Protein AF-A0A3M1JU32-F1 (afdb_monomer_lite)

Foldseek 3Di:
DDDDDPDDDPPPPPPCPDPPPDDLDQDDQDDADALLDDDPVSLVVLVVSLVVNVVSLVVSLVVLVVVQVPQPPVRPDPVVVVVSVVVNVVSVVSNVVSVVSSVNSVVNNVVCVVVPPDD

Secondary structure (DSSP, 8-state):
---------------------S--PPPPPPP---TTT--HHHHHHHHHHHHHHHHHHHHHHHHHHHHHHHS-TTT--HHHHHHHHHHHHHHHHHHHHHHHHHHHHHHHHHHHHHTT---

Structure (mmCIF, N/CA/C/O backbone):
data_AF-A0A3M1JU32-F1
#
_entry.id   AF-A0A3M1JU32-F1
#
loop_
_atom_site.group_PDB
_atom_site.id
_atom_site.type_symbol
_atom_site.label_atom_id
_atom_site.label_alt_id
_atom_site.label_comp_id
_atom_site.label_asym_id
_atom_site.label_entity_id
_atom_site.label_seq_id
_atom_site.pdbx_PDB_ins_code
_atom_site.Cartn_x
_atom_site.Cartn_y
_atom_site.Cartn_z
_atom_site.occupancy
_atom_site.B_iso_or_equiv
_atom_site.auth_seq_id
_atom_site.auth_comp_id
_atom_site.auth_asym_id
_atom_site.auth_atom_id
_atom_site.pdbx_PDB_model_num
ATOM 1 N N . MET A 1 1 ? -65.002 23.909 -12.810 1.00 46.81 1 MET A N 1
ATOM 2 C CA . MET A 1 1 ? -64.609 22.493 -13.008 1.00 46.81 1 MET A CA 1
ATOM 3 C C . MET A 1 1 ? -63.509 22.545 -14.061 1.00 46.81 1 MET A C 1
ATOM 5 O O . MET A 1 1 ? -63.783 23.093 -15.109 1.00 46.81 1 MET A O 1
ATOM 9 N N . LEU A 1 2 ? -62.230 22.271 -13.820 1.00 37.22 2 LEU A N 1
ATOM 10 C CA . LEU A 1 2 ? -61.590 21.117 -13.193 1.00 37.22 2 LEU A CA 1
ATOM 11 C C . LEU A 1 2 ? -60.173 21.555 -12.758 1.00 37.22 2 LEU A C 1
ATOM 13 O O . LEU A 1 2 ? -59.475 22.223 -13.515 1.00 37.22 2 LEU A O 1
ATOM 17 N N . ARG A 1 3 ? -59.774 21.226 -11.525 1.00 44.88 3 ARG A N 1
ATOM 18 C CA . ARG A 1 3 ? -58.429 21.479 -10.987 1.00 44.88 3 ARG A CA 1
ATOM 19 C C . ARG A 1 3 ? -57.449 20.486 -11.617 1.00 44.88 3 ARG A C 1
ATOM 21 O O . ARG A 1 3 ? -57.624 19.290 -11.420 1.00 44.88 3 ARG A O 1
ATOM 28 N N . LEU A 1 4 ? -56.418 20.963 -12.311 1.00 46.59 4 LEU A N 1
ATOM 29 C CA . LEU A 1 4 ? -55.254 20.149 -12.669 1.00 46.59 4 LEU A CA 1
ATOM 30 C C . LEU A 1 4 ? -54.119 20.531 -11.721 1.00 46.59 4 LEU A C 1
ATOM 32 O O . LEU A 1 4 ? -53.444 21.542 -11.888 1.00 46.59 4 LEU A O 1
ATOM 36 N N . VAL A 1 5 ? -54.005 19.746 -10.654 1.00 52.06 5 VAL A N 1
ATOM 37 C CA . VAL A 1 5 ? -52.896 19.788 -9.703 1.00 52.06 5 VAL A CA 1
ATOM 38 C C . VAL A 1 5 ? -51.676 19.236 -10.436 1.00 52.06 5 VAL A C 1
ATOM 40 O O . VAL A 1 5 ? -51.660 18.065 -10.803 1.00 52.06 5 VAL A O 1
ATOM 43 N N . ALA A 1 6 ? -50.688 20.089 -10.702 1.00 55.28 6 ALA A N 1
ATOM 44 C CA . ALA A 1 6 ? -49.405 19.684 -11.259 1.00 55.28 6 ALA A CA 1
ATOM 45 C C . ALA A 1 6 ? -48.637 18.900 -10.186 1.00 55.28 6 ALA A C 1
ATOM 47 O O . ALA A 1 6 ? -48.074 19.475 -9.256 1.00 55.28 6 ALA A O 1
ATOM 48 N N . THR A 1 7 ? -48.694 17.575 -10.262 1.00 51.75 7 THR A N 1
ATOM 49 C CA . THR A 1 7 ? -48.011 16.673 -9.336 1.00 51.75 7 THR A CA 1
ATOM 50 C C . THR A 1 7 ? -46.506 16.734 -9.595 1.00 51.75 7 THR A C 1
ATOM 52 O O . THR A 1 7 ? -46.012 16.206 -10.590 1.00 51.75 7 THR A O 1
ATOM 55 N N . SER A 1 8 ? -45.777 17.407 -8.706 1.00 55.66 8 SER A N 1
ATOM 56 C CA . SER A 1 8 ? -44.315 17.435 -8.683 1.00 55.66 8 SER A CA 1
ATOM 57 C C . SER A 1 8 ? -43.751 16.022 -8.523 1.00 55.66 8 SER A C 1
ATOM 59 O O . SER A 1 8 ? -44.010 15.351 -7.524 1.00 55.66 8 SER A O 1
ATOM 61 N N . LEU A 1 9 ? -42.960 15.575 -9.498 1.00 55.47 9 LEU A N 1
ATOM 62 C CA . LEU A 1 9 ? -42.207 14.327 -9.423 1.00 55.47 9 LEU A CA 1
ATOM 63 C C . LEU A 1 9 ? -40.994 14.549 -8.503 1.00 55.47 9 LEU A C 1
ATOM 65 O O . LEU A 1 9 ? -39.982 15.115 -8.913 1.00 55.47 9 LEU A O 1
ATOM 69 N N . ILE A 1 10 ? -41.107 14.156 -7.234 1.00 64.94 10 ILE A N 1
ATOM 70 C CA . ILE A 1 10 ? -39.972 14.125 -6.304 1.00 64.94 10 ILE A CA 1
ATOM 71 C C . ILE A 1 10 ? -39.110 12.918 -6.683 1.00 64.94 10 ILE A C 1
ATOM 73 O O . ILE A 1 10 ? -39.475 11.772 -6.424 1.00 64.94 10 ILE A O 1
ATOM 77 N N . VAL A 1 11 ? -37.964 13.179 -7.310 1.00 65.44 11 VAL A N 1
ATOM 78 C CA . VAL A 1 11 ? -36.910 12.181 -7.508 1.00 65.44 11 VAL A CA 1
ATOM 79 C C . VAL A 1 11 ? -36.192 12.015 -6.173 1.00 65.44 11 VAL A C 1
ATOM 81 O O . VAL A 1 11 ? -35.328 12.811 -5.810 1.00 65.44 11 VAL A O 1
ATOM 84 N N . ILE A 1 12 ? -36.581 10.993 -5.413 1.00 62.75 12 ILE A N 1
ATOM 85 C CA . ILE A 1 12 ? -35.833 10.569 -4.232 1.00 62.75 12 ILE A CA 1
ATOM 86 C C . ILE A 1 12 ? -34.597 9.824 -4.743 1.00 62.75 12 ILE A C 1
ATOM 88 O O . ILE A 1 12 ? -34.661 8.651 -5.106 1.00 62.75 12 ILE A O 1
ATOM 92 N N . LEU A 1 13 ? -33.466 10.526 -4.797 1.00 60.59 13 LEU A N 1
ATOM 93 C CA . LEU A 1 13 ? -32.150 9.907 -4.903 1.00 60.59 13 LEU A CA 1
ATOM 94 C C . LEU A 1 13 ? -31.896 9.144 -3.598 1.00 60.59 13 LEU A C 1
ATOM 96 O O . LEU A 1 13 ? -31.438 9.715 -2.611 1.00 60.59 13 LEU A O 1
ATOM 100 N N . LEU A 1 14 ? -32.220 7.848 -3.585 1.00 54.94 14 LEU A N 1
ATOM 101 C CA . LEU A 1 14 ? -31.658 6.916 -2.613 1.00 54.94 14 LEU A CA 1
ATOM 102 C C . LEU A 1 14 ? -30.147 6.863 -2.865 1.00 54.94 14 LEU A C 1
ATOM 104 O O . LEU A 1 14 ? -29.664 6.107 -3.706 1.00 54.94 14 LEU A O 1
ATOM 108 N N . SER A 1 15 ? -29.386 7.681 -2.143 1.00 50.03 15 SER A N 1
ATOM 109 C CA . SER A 1 15 ? -27.962 7.442 -1.958 1.00 50.03 15 SER A CA 1
ATOM 110 C C . SER A 1 15 ? -27.823 6.146 -1.163 1.00 50.03 15 SER A C 1
ATOM 112 O O . SER A 1 15 ? -27.963 6.136 0.061 1.00 50.03 15 SER A O 1
ATOM 114 N N . ALA A 1 16 ? -27.594 5.041 -1.870 1.00 53.59 16 ALA A N 1
ATOM 115 C CA . ALA A 1 16 ? -27.167 3.786 -1.278 1.00 53.59 16 ALA A CA 1
ATOM 116 C C . ALA A 1 16 ? -25.766 3.982 -0.674 1.00 53.59 16 ALA A C 1
ATOM 118 O O . ALA A 1 16 ? -24.750 3.708 -1.307 1.00 53.59 16 ALA A O 1
ATOM 119 N N . GLY A 1 17 ? -25.709 4.485 0.558 1.00 47.75 17 GLY A N 1
ATOM 120 C CA . GLY A 1 17 ? -24.575 4.239 1.436 1.00 47.75 17 GLY A CA 1
ATOM 121 C C . GLY A 1 17 ? -24.645 2.771 1.829 1.00 47.75 17 GLY A C 1
ATOM 122 O O . GLY A 1 17 ? -25.396 2.411 2.731 1.00 47.75 17 GLY A O 1
ATOM 123 N N . ALA A 1 18 ? -23.968 1.915 1.066 1.00 49.94 18 ALA A N 1
ATOM 124 C CA . ALA A 1 18 ? -23.905 0.489 1.335 1.00 49.94 18 ALA A CA 1
ATOM 125 C C . ALA A 1 18 ? -23.458 0.252 2.784 1.00 49.94 18 ALA A C 1
ATOM 127 O O . ALA A 1 18 ? -22.474 0.830 3.244 1.00 49.94 18 ALA A O 1
ATOM 128 N N . ALA A 1 19 ? -24.194 -0.606 3.485 1.00 45.84 19 ALA A N 1
ATOM 129 C CA . ALA A 1 19 ? -23.800 -1.149 4.768 1.00 45.84 19 ALA A CA 1
ATOM 130 C C . ALA A 1 19 ? -22.403 -1.777 4.647 1.00 45.84 19 ALA A C 1
ATOM 132 O O . ALA A 1 19 ? -22.249 -2.836 4.042 1.00 45.84 19 ALA A O 1
ATOM 133 N N . LEU A 1 20 ? -21.382 -1.149 5.230 1.00 46.56 20 LEU A N 1
ATOM 134 C CA . LEU A 1 20 ? -20.094 -1.799 5.460 1.00 46.56 20 LEU A CA 1
ATOM 135 C C . LEU A 1 20 ? -20.160 -2.546 6.794 1.00 46.56 20 LEU A C 1
ATOM 137 O O . LEU A 1 20 ? -19.452 -2.235 7.741 1.00 46.56 20 LEU A O 1
ATOM 141 N N . ALA A 1 21 ? -21.034 -3.549 6.860 1.00 42.62 21 ALA A N 1
ATOM 142 C CA . ALA A 1 21 ? -20.875 -4.653 7.800 1.00 42.62 21 ALA A CA 1
ATOM 143 C C . ALA A 1 21 ? -19.937 -5.679 7.145 1.00 42.62 21 ALA A C 1
ATOM 145 O O . ALA A 1 21 ? -20.347 -6.758 6.728 1.00 42.62 21 ALA A O 1
ATOM 146 N N . GLY A 1 22 ? -18.684 -5.275 6.954 1.00 53.25 22 GLY A N 1
ATOM 147 C CA . GLY A 1 22 ? -17.607 -6.119 6.462 1.00 53.25 22 GLY A CA 1
ATOM 148 C C . GLY A 1 22 ? -16.364 -5.786 7.265 1.00 53.25 22 GLY A C 1
ATOM 149 O O . GLY A 1 22 ? -15.978 -4.624 7.328 1.00 53.25 22 GLY A O 1
ATOM 150 N N . ASN A 1 23 ? -15.776 -6.790 7.911 1.00 77.94 23 ASN A N 1
ATOM 151 C CA . ASN A 1 23 ? -14.539 -6.659 8.678 1.00 77.94 23 ASN A CA 1
ATOM 152 C C . ASN A 1 23 ? -13.504 -5.917 7.814 1.00 77.94 23 ASN A C 1
ATOM 154 O O . ASN A 1 23 ? -13.279 -6.320 6.666 1.00 77.94 23 ASN A O 1
ATOM 158 N N . CYS A 1 24 ? -12.910 -4.829 8.319 1.00 93.12 24 CYS A N 1
ATOM 159 C CA . CYS A 1 24 ? -12.000 -4.010 7.521 1.00 93.12 24 CYS A CA 1
ATOM 160 C C . CYS A 1 24 ? -10.868 -4.880 6.969 1.00 93.12 24 CYS A C 1
ATOM 162 O O . CYS A 1 24 ? -10.055 -5.418 7.724 1.00 93.12 24 CYS A O 1
ATOM 164 N N . THR A 1 25 ? -10.847 -5.043 5.645 1.00 94.50 25 THR A N 1
ATOM 165 C CA . THR A 1 25 ? -9.920 -5.938 4.950 1.00 94.50 25 THR A CA 1
ATOM 166 C C . THR A 1 25 ? -8.814 -5.114 4.322 1.00 94.50 25 THR A C 1
ATOM 168 O O . THR A 1 25 ? -9.071 -4.224 3.513 1.00 94.50 25 THR A O 1
ATOM 171 N N . ARG A 1 26 ? -7.579 -5.410 4.716 1.00 95.19 26 ARG A N 1
ATOM 172 C CA . ARG A 1 26 ? -6.392 -4.739 4.198 1.00 95.19 26 ARG A CA 1
ATOM 173 C C . ARG A 1 26 ? -6.116 -5.214 2.767 1.00 95.19 26 ARG A C 1
ATOM 175 O O . ARG A 1 26 ? -6.079 -6.430 2.559 1.00 95.19 26 ARG A O 1
ATOM 182 N N . PRO A 1 27 ? -5.929 -4.311 1.791 1.00 96.62 27 PRO A N 1
ATOM 183 C CA . PRO A 1 27 ? -5.631 -4.722 0.425 1.00 96.62 27 PRO A CA 1
ATOM 184 C C . PRO A 1 27 ? -4.230 -5.350 0.340 1.00 96.62 27 PRO A C 1
ATOM 186 O O . PRO A 1 27 ? -3.332 -4.962 1.093 1.00 96.62 27 PRO A O 1
ATOM 189 N N . PRO A 1 28 ? -4.011 -6.319 -0.562 1.00 96.62 28 PRO A N 1
ATOM 190 C CA . PRO A 1 28 ? -2.689 -6.883 -0.788 1.00 96.62 28 PRO A CA 1
ATOM 191 C C . PRO A 1 28 ? -1.794 -5.881 -1.527 1.00 96.62 28 PRO A C 1
ATOM 193 O O . PRO A 1 28 ? -2.233 -5.207 -2.459 1.00 96.62 28 PRO A O 1
ATOM 196 N N . ALA A 1 29 ? -0.517 -5.820 -1.149 1.00 97.56 29 ALA A N 1
ATOM 197 C CA . ALA A 1 29 ? 0.462 -5.003 -1.858 1.00 97.56 29 ALA A CA 1
ATOM 198 C C . ALA A 1 29 ? 0.623 -5.486 -3.318 1.00 97.56 29 ALA A C 1
ATOM 200 O O . ALA A 1 29 ? 0.747 -6.694 -3.548 1.00 97.56 29 ALA A O 1
ATOM 201 N N . PRO A 1 30 ? 0.647 -4.579 -4.312 1.00 98.00 30 PRO A N 1
ATOM 202 C CA . PRO A 1 30 ? 0.817 -4.951 -5.707 1.00 98.00 30 PRO A CA 1
ATOM 203 C C . PRO A 1 30 ? 2.267 -5.350 -5.996 1.00 98.00 30 PRO A C 1
ATOM 205 O O . PRO A 1 30 ? 3.206 -4.910 -5.329 1.00 98.00 30 PRO A O 1
ATOM 208 N N . MET A 1 31 ? 2.458 -6.139 -7.052 1.00 96.06 31 MET A N 1
ATOM 209 C CA . MET A 1 31 ? 3.788 -6.401 -7.593 1.00 96.06 31 MET A CA 1
ATOM 210 C C . MET A 1 31 ? 4.331 -5.135 -8.267 1.00 96.06 31 MET A C 1
ATOM 212 O O . MET A 1 31 ? 3.671 -4.549 -9.125 1.00 96.06 31 MET A O 1
ATOM 216 N N . VAL A 1 32 ? 5.551 -4.742 -7.903 1.00 98.06 32 VAL A N 1
ATOM 217 C CA . VAL A 1 32 ? 6.311 -3.697 -8.595 1.00 98.06 32 VAL A CA 1
ATOM 218 C C . VAL A 1 32 ? 7.396 -4.386 -9.429 1.00 98.06 32 VAL A C 1
ATOM 220 O O . VAL A 1 32 ? 8.214 -5.100 -8.847 1.00 98.06 32 VAL A O 1
ATOM 223 N N . PRO A 1 33 ? 7.406 -4.230 -10.765 1.00 98.06 33 PRO A N 1
ATOM 224 C CA . PRO A 1 33 ? 8.395 -4.874 -11.620 1.00 98.06 33 PRO A CA 1
ATOM 225 C C . PRO A 1 33 ? 9.775 -4.209 -11.483 1.00 98.06 33 PRO A C 1
ATOM 227 O O . PRO A 1 33 ? 9.883 -3.046 -11.090 1.00 98.06 33 PRO A O 1
ATOM 230 N N . ASP A 1 34 ? 10.833 -4.940 -11.836 1.00 98.00 34 ASP A N 1
ATOM 231 C CA . ASP A 1 34 ? 12.201 -4.414 -11.878 1.00 98.00 34 ASP A CA 1
ATOM 232 C C . ASP A 1 34 ? 12.362 -3.437 -13.053 1.00 98.00 34 ASP A C 1
ATOM 234 O O . ASP A 1 34 ? 12.313 -3.829 -14.221 1.00 98.00 34 ASP A O 1
ATOM 238 N N . GLY A 1 35 ? 12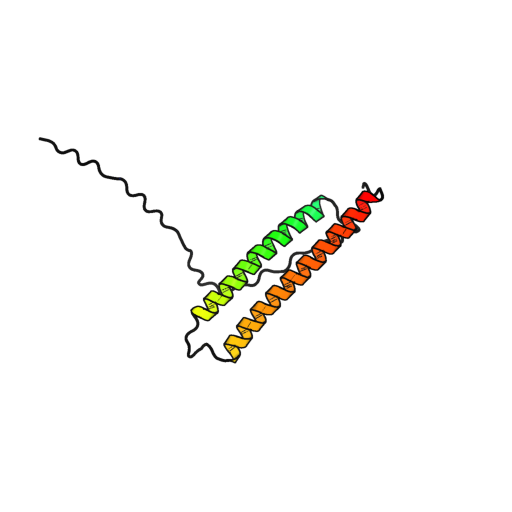.586 -2.156 -12.750 1.00 97.25 35 GLY A N 1
ATOM 239 C CA . GLY A 1 35 ? 12.715 -1.100 -13.755 1.00 97.25 35 GLY A CA 1
ATOM 240 C C . GLY A 1 35 ? 13.875 -1.288 -14.739 1.00 97.25 35 GLY A C 1
ATOM 241 O O . GLY A 1 35 ? 13.826 -0.752 -15.848 1.00 97.25 35 GLY A O 1
ATOM 242 N N . THR A 1 36 ? 14.890 -2.082 -14.391 1.00 96.38 36 THR A N 1
ATOM 243 C CA . THR A 1 36 ? 16.034 -2.365 -15.272 1.00 96.38 36 THR A CA 1
ATOM 244 C C . THR A 1 36 ? 15.688 -3.303 -16.432 1.00 96.38 36 THR A C 1
ATOM 246 O O . THR A 1 36 ? 16.427 -3.353 -17.415 1.00 96.38 36 THR A O 1
ATOM 249 N N . ILE A 1 37 ? 14.557 -4.013 -16.367 1.00 96.56 37 ILE A N 1
ATOM 250 C CA . ILE A 1 37 ? 14.117 -4.951 -17.414 1.00 96.56 37 ILE A CA 1
ATOM 251 C C . ILE A 1 37 ? 12.645 -4.790 -17.810 1.00 96.56 37 ILE A C 1
ATOM 253 O O . ILE A 1 37 ? 12.262 -5.245 -18.885 1.00 96.56 37 ILE A O 1
ATOM 257 N N . ALA A 1 38 ? 11.832 -4.120 -16.990 1.00 97.56 38 ALA A N 1
ATOM 258 C CA . ALA A 1 38 ? 10.406 -3.943 -17.231 1.00 97.56 38 ALA A CA 1
ATOM 259 C C . ALA A 1 38 ? 10.124 -3.218 -18.550 1.00 97.56 38 ALA A C 1
ATOM 261 O O . ALA A 1 38 ? 10.738 -2.196 -18.875 1.00 97.56 38 ALA A O 1
ATOM 262 N N . THR A 1 39 ? 9.140 -3.713 -19.286 1.00 96.88 39 THR A N 1
ATOM 263 C CA . THR A 1 39 ? 8.566 -3.074 -20.469 1.00 96.88 39 THR A CA 1
ATOM 264 C C . THR A 1 39 ? 7.753 -1.832 -20.096 1.00 96.88 39 THR A C 1
ATOM 266 O O . THR A 1 39 ? 7.342 -1.629 -18.949 1.00 96.88 39 THR A O 1
ATOM 269 N N . ARG A 1 40 ? 7.467 -0.986 -21.093 1.00 96.38 40 ARG A N 1
ATOM 270 C CA . ARG A 1 40 ? 6.591 0.181 -20.913 1.00 96.38 40 ARG A CA 1
ATOM 271 C C . ARG A 1 40 ? 5.214 -0.216 -20.375 1.00 96.38 40 ARG A C 1
ATOM 273 O O . ARG A 1 40 ? 4.682 0.470 -19.503 1.00 96.38 40 ARG A O 1
ATOM 280 N N . ASP A 1 41 ? 4.649 -1.297 -20.903 1.00 97.94 41 ASP A N 1
ATOM 281 C CA . ASP A 1 41 ? 3.306 -1.748 -20.545 1.00 97.94 41 ASP A CA 1
ATOM 282 C C . ASP A 1 41 ? 3.269 -2.318 -19.121 1.00 97.94 41 ASP A C 1
ATOM 284 O O . ASP A 1 41 ? 2.346 -2.005 -18.370 1.00 97.94 41 ASP A O 1
ATOM 288 N N . GLU A 1 42 ? 4.313 -3.037 -18.691 1.00 98.31 42 GLU A N 1
ATOM 289 C CA . GLU A 1 42 ? 4.464 -3.474 -17.295 1.00 98.31 42 GLU A CA 1
ATOM 290 C C . GLU A 1 42 ? 4.572 -2.287 -16.331 1.00 98.31 42 GLU A C 1
ATOM 292 O O . GLU A 1 42 ? 3.920 -2.284 -15.287 1.00 98.31 42 GLU A O 1
ATOM 297 N N . MET A 1 43 ? 5.324 -1.239 -16.685 1.00 98.31 43 MET A N 1
ATOM 298 C CA . MET A 1 43 ? 5.421 -0.030 -15.856 1.00 98.31 43 MET A CA 1
ATOM 299 C C . MET A 1 43 ? 4.089 0.734 -15.768 1.00 98.31 43 MET A C 1
ATOM 301 O O . MET A 1 43 ? 3.763 1.288 -14.716 1.00 98.31 43 MET A O 1
ATOM 305 N N . ILE A 1 44 ? 3.284 0.746 -16.838 1.00 98.19 44 ILE A N 1
ATOM 306 C CA . ILE A 1 44 ? 1.933 1.335 -16.822 1.00 98.19 44 ILE A CA 1
ATOM 307 C C . ILE A 1 44 ? 0.987 0.510 -15.949 1.00 98.19 44 ILE A C 1
ATOM 309 O O . ILE A 1 44 ? 0.266 1.085 -15.129 1.00 98.19 44 ILE A O 1
ATOM 313 N N . ALA A 1 45 ? 1.002 -0.816 -16.093 1.00 98.38 45 ALA A N 1
ATOM 314 C CA . ALA A 1 45 ? 0.204 -1.711 -15.263 1.00 98.38 45 ALA A CA 1
ATOM 315 C C . ALA A 1 45 ? 0.569 -1.554 -13.778 1.00 98.38 45 ALA A C 1
ATOM 317 O O . ALA A 1 45 ? -0.317 -1.408 -12.934 1.00 98.38 45 ALA A O 1
ATOM 318 N N . ALA A 1 46 ? 1.866 -1.466 -13.465 1.00 98.50 46 ALA A N 1
ATOM 319 C CA . ALA A 1 46 ? 2.353 -1.193 -12.117 1.00 98.50 46 ALA A CA 1
ATOM 320 C C . ALA A 1 46 ? 1.849 0.159 -11.587 1.00 98.50 46 ALA A C 1
ATOM 322 O O . ALA A 1 46 ? 1.372 0.231 -10.459 1.00 98.50 46 ALA A O 1
ATOM 323 N N . SER A 1 47 ? 1.866 1.221 -12.403 1.00 98.50 47 SER A N 1
ATOM 324 C CA . SER A 1 47 ? 1.329 2.532 -12.010 1.00 98.50 47 SER A CA 1
ATOM 325 C C . SER A 1 47 ? -0.142 2.464 -11.595 1.00 98.50 47 SER A C 1
ATOM 327 O O . SER A 1 47 ? -0.536 3.055 -10.586 1.00 98.50 47 SER A O 1
ATOM 329 N N . GLN A 1 48 ? -0.956 1.751 -12.376 1.00 98.69 48 GLN A N 1
ATOM 330 C CA . GLN A 1 48 ? -2.384 1.588 -12.111 1.00 98.69 48 GLN A CA 1
ATOM 331 C C . GLN A 1 48 ? -2.619 0.763 -10.844 1.00 98.69 48 GLN A C 1
ATOM 333 O O . GLN A 1 48 ? -3.424 1.164 -10.003 1.00 98.69 48 GLN A O 1
ATOM 338 N N . ALA A 1 49 ? -1.876 -0.333 -10.675 1.00 98.62 49 ALA A N 1
ATOM 339 C CA . ALA A 1 49 ? -1.961 -1.193 -9.499 1.00 98.62 49 ALA A CA 1
ATOM 340 C C . ALA A 1 49 ? -1.536 -0.462 -8.215 1.00 98.62 49 ALA A C 1
ATOM 342 O O . ALA A 1 49 ? -2.235 -0.539 -7.210 1.00 98.62 49 ALA A O 1
ATOM 343 N N . VAL A 1 50 ? -0.445 0.312 -8.254 1.00 98.75 50 VAL A N 1
ATOM 344 C CA . VAL A 1 50 ? 0.002 1.143 -7.124 1.00 98.75 50 VAL A CA 1
ATOM 345 C C . VAL A 1 50 ? -1.058 2.179 -6.764 1.00 98.75 50 VAL A C 1
ATOM 347 O O . VAL A 1 50 ? -1.385 2.330 -5.592 1.00 98.75 50 VAL A O 1
ATOM 350 N N . LYS A 1 51 ? -1.656 2.859 -7.751 1.00 98.69 51 LYS A N 1
ATOM 351 C CA . LYS A 1 51 ? -2.732 3.830 -7.497 1.00 98.69 51 LYS A CA 1
ATOM 352 C C . LYS A 1 51 ? -3.962 3.177 -6.859 1.00 98.69 51 LYS A C 1
ATOM 354 O O . LYS A 1 51 ? -4.526 3.745 -5.925 1.00 98.69 51 LYS A O 1
ATOM 359 N N . ALA A 1 52 ? -4.377 2.015 -7.366 1.00 98.50 52 ALA A N 1
ATOM 360 C CA . ALA A 1 52 ? -5.491 1.259 -6.802 1.00 98.50 52 ALA A CA 1
ATOM 361 C C . ALA A 1 52 ? -5.193 0.860 -5.351 1.00 98.50 52 ALA A C 1
ATOM 363 O O . ALA A 1 52 ? -5.985 1.169 -4.468 1.00 98.50 52 ALA A O 1
ATOM 364 N N . PHE A 1 53 ? -4.007 0.306 -5.097 1.00 98.69 53 PHE A N 1
ATOM 365 C CA . PHE A 1 53 ? -3.562 -0.071 -3.760 1.00 98.69 53 PHE A CA 1
ATOM 366 C C . PHE A 1 53 ? -3.558 1.106 -2.776 1.00 98.69 53 PHE A C 1
ATOM 368 O O . PHE A 1 53 ? -4.066 0.956 -1.668 1.00 98.69 53 PHE A O 1
ATOM 375 N N . MET A 1 54 ? -3.050 2.284 -3.163 1.00 98.56 54 MET A N 1
ATOM 376 C CA . MET A 1 54 ? -3.078 3.465 -2.284 1.00 98.56 54 MET A CA 1
ATOM 377 C C . MET A 1 54 ? -4.515 3.861 -1.928 1.00 98.56 54 MET A C 1
ATOM 379 O O . MET A 1 54 ? -4.833 4.021 -0.754 1.00 98.56 54 MET A O 1
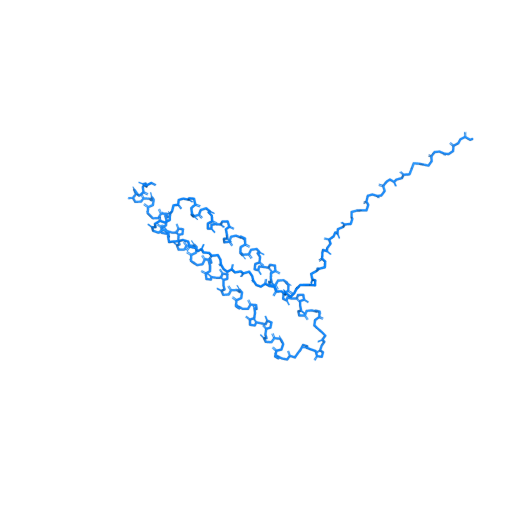ATOM 383 N N . SER A 1 55 ? -5.403 3.931 -2.924 1.00 98.56 55 SER A N 1
ATOM 384 C CA . SER A 1 55 ? -6.806 4.303 -2.705 1.00 98.56 55 SER A CA 1
ATOM 385 C C . SER A 1 55 ? -7.572 3.271 -1.871 1.00 98.56 55 SER A C 1
ATOM 387 O O . SER A 1 55 ? -8.365 3.625 -1.000 1.00 98.56 55 SER A O 1
ATOM 389 N N . GLU A 1 56 ? -7.347 1.981 -2.112 1.00 98.25 56 GLU A N 1
ATOM 390 C CA . GLU A 1 56 ? -7.955 0.908 -1.326 1.00 98.25 56 GLU A CA 1
ATOM 391 C C . GLU A 1 56 ? -7.406 0.873 0.102 1.00 98.25 56 GLU A C 1
ATOM 393 O O . GLU A 1 56 ? -8.160 0.606 1.038 1.00 98.25 56 GLU A O 1
ATOM 398 N N . THR A 1 57 ? -6.124 1.199 0.292 1.00 98.44 57 THR A N 1
ATOM 399 C CA . THR A 1 57 ? -5.521 1.261 1.626 1.00 98.44 57 THR A CA 1
ATOM 400 C C . THR A 1 57 ? -6.063 2.449 2.407 1.00 98.44 57 THR A C 1
ATOM 402 O O . THR A 1 57 ? -6.427 2.280 3.563 1.00 98.44 57 THR A O 1
ATOM 405 N N . GLU A 1 58 ? -6.239 3.617 1.786 1.00 98.50 58 GLU A N 1
ATOM 406 C CA . GLU A 1 58 ? -6.917 4.765 2.410 1.00 98.50 58 GLU A CA 1
ATOM 407 C C . GLU A 1 58 ? -8.335 4.400 2.875 1.00 98.50 58 GLU A C 1
ATOM 409 O O . GLU A 1 58 ? -8.706 4.662 4.020 1.00 98.50 58 GLU A O 1
ATOM 414 N N . ARG A 1 59 ? -9.103 3.694 2.034 1.00 97.88 59 ARG A N 1
ATOM 415 C CA . ARG A 1 59 ? -10.433 3.183 2.413 1.00 97.88 59 ARG A CA 1
ATOM 416 C C . ARG A 1 59 ? -10.372 2.200 3.578 1.00 97.88 59 ARG A C 1
ATOM 418 O O . ARG A 1 59 ? -11.264 2.206 4.424 1.00 97.88 59 ARG A O 1
ATOM 425 N N . TYR A 1 60 ? -9.353 1.347 3.621 1.00 97.75 60 TYR A N 1
ATOM 426 C CA . TYR A 1 60 ? -9.116 0.456 4.752 1.00 97.75 60 TYR A CA 1
ATOM 427 C C . TYR A 1 60 ? -8.812 1.244 6.034 1.00 97.75 60 TYR A C 1
ATOM 429 O O . TYR A 1 60 ? -9.413 0.960 7.066 1.00 97.75 60 TYR A O 1
ATOM 437 N N . LEU A 1 61 ? -7.954 2.266 5.972 1.00 98.12 61 LEU A N 1
ATOM 438 C CA . LEU A 1 61 ? -7.636 3.119 7.121 1.00 98.12 61 LEU A CA 1
ATOM 439 C C . LEU A 1 61 ? -8.873 3.860 7.642 1.00 98.12 61 LEU A C 1
ATOM 441 O O . LEU A 1 61 ? -9.060 3.961 8.853 1.00 98.12 61 LEU A O 1
ATOM 445 N N . ASP A 1 62 ? -9.737 4.349 6.755 1.00 97.81 62 ASP A N 1
ATOM 446 C CA . ASP A 1 62 ? -11.006 4.964 7.153 1.00 97.81 62 ASP A CA 1
ATOM 447 C C . ASP A 1 62 ? -11.982 3.943 7.742 1.00 97.81 62 ASP A C 1
ATOM 449 O O . ASP A 1 62 ? -12.668 4.239 8.720 1.00 97.81 62 ASP A O 1
ATOM 453 N N . CYS A 1 63 ? -11.995 2.718 7.215 1.00 97.06 63 CYS A N 1
ATOM 454 C CA . CYS A 1 63 ? -12.754 1.623 7.804 1.00 97.06 63 CYS A CA 1
ATOM 455 C C . CYS A 1 63 ? -12.296 1.338 9.242 1.00 97.06 63 CYS A C 1
ATOM 457 O O . CYS A 1 63 ? -13.149 1.216 10.116 1.00 97.06 63 CYS A O 1
ATOM 459 N N . LEU A 1 64 ? -10.984 1.307 9.522 1.00 96.62 64 LEU A N 1
ATOM 460 C CA . LEU A 1 64 ? -10.470 1.102 10.886 1.00 96.62 64 LEU A CA 1
ATOM 461 C C . LEU A 1 64 ? -10.975 2.167 11.868 1.00 96.62 64 LEU A C 1
ATOM 463 O O . LEU A 1 64 ? -11.324 1.839 12.998 1.00 96.62 64 LEU A O 1
ATOM 467 N N . LYS A 1 65 ? -11.066 3.431 11.434 1.00 96.25 65 LYS A N 1
ATOM 468 C CA . LYS A 1 65 ? -11.620 4.519 12.259 1.00 96.25 65 LYS A CA 1
ATOM 469 C C . LYS A 1 65 ? -13.103 4.300 12.557 1.00 96.25 65 LYS A C 1
ATOM 471 O O . LYS A 1 65 ? -13.563 4.563 13.664 1.00 96.25 65 LYS A O 1
ATOM 476 N N . VAL A 1 66 ? -13.860 3.824 11.567 1.00 95.69 66 VAL A N 1
ATOM 477 C CA . VAL A 1 66 ? -15.270 3.463 11.756 1.00 95.69 66 VAL A CA 1
ATOM 478 C C . VAL A 1 66 ? -15.393 2.278 12.715 1.00 95.69 66 VAL A C 1
ATOM 480 O O . VAL A 1 66 ? -16.207 2.346 13.633 1.00 95.69 66 VAL A O 1
ATOM 483 N N . GLU A 1 67 ? -14.568 1.240 12.550 1.00 94.00 67 GLU A N 1
ATOM 484 C CA . GLU A 1 67 ? -14.501 0.069 13.436 1.00 94.00 67 GLU A CA 1
ATOM 485 C C . GLU A 1 67 ? -14.258 0.499 14.890 1.00 94.00 67 GLU A C 1
ATOM 487 O O . GLU A 1 67 ? -15.023 0.119 15.776 1.00 94.00 67 GLU A O 1
ATOM 492 N N . GLU A 1 68 ? -13.280 1.379 15.128 1.00 94.75 68 GLU A N 1
ATOM 493 C CA . GLU A 1 68 ? -13.031 1.969 16.448 1.00 94.75 68 GLU A CA 1
ATOM 494 C C . GLU A 1 68 ? -14.262 2.721 16.975 1.00 94.75 68 GLU A C 1
ATOM 496 O O . GLU A 1 68 ? -14.710 2.466 18.090 1.00 94.75 68 GLU A O 1
ATOM 501 N N . SER A 1 69 ? -14.865 3.601 16.164 1.00 94.81 69 SER A N 1
ATOM 502 C CA . SER A 1 69 ? -16.008 4.427 16.588 1.00 94.81 69 SER A CA 1
ATOM 503 C C . SER A 1 69 ? -17.274 3.632 16.928 1.00 94.81 69 SER A C 1
ATOM 505 O O . SER A 1 69 ? -18.104 4.094 17.711 1.00 94.81 69 SER A O 1
ATOM 507 N N . LEU A 1 70 ? -17.440 2.456 16.319 1.00 93.38 70 LEU A N 1
ATOM 508 C CA . LEU A 1 70 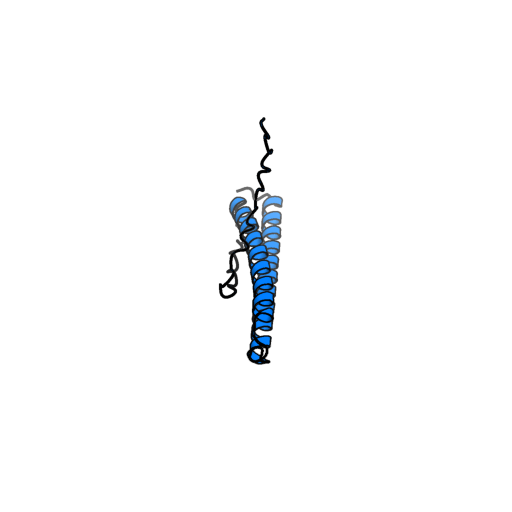? -18.579 1.566 16.533 1.00 93.38 70 LEU A CA 1
ATOM 509 C C . LEU A 1 70 ? -18.309 0.529 17.630 1.00 93.38 70 LEU A C 1
ATOM 511 O O . LEU A 1 70 ? -19.235 -0.178 18.030 1.00 93.38 70 LEU A O 1
ATOM 515 N N . THR A 1 71 ? -17.068 0.430 18.115 1.00 92.00 71 THR A N 1
ATOM 516 C CA . THR A 1 71 ? -16.700 -0.490 19.192 1.00 92.00 71 THR A CA 1
ATOM 517 C C . THR A 1 71 ? -17.278 0.019 20.517 1.00 92.00 71 THR A C 1
ATOM 519 O O . THR A 1 71 ? -16.969 1.141 20.926 1.00 92.00 71 THR A O 1
ATOM 522 N N . PRO A 1 72 ? -18.108 -0.774 21.225 1.00 94.56 72 PRO A N 1
ATOM 523 C CA . PRO A 1 72 ? -18.638 -0.373 22.525 1.00 94.56 72 PRO A CA 1
ATOM 524 C C . PRO A 1 72 ? -17.511 -0.096 23.534 1.00 94.56 72 PRO A C 1
ATOM 526 O O . PRO A 1 72 ? -16.511 -0.819 23.517 1.00 94.56 72 PRO A O 1
ATOM 529 N N . PRO A 1 73 ? -17.653 0.886 24.447 1.00 93.94 73 PRO A N 1
ATOM 530 C CA . PRO A 1 73 ? -16.601 1.241 25.404 1.00 93.94 73 PRO A CA 1
ATOM 531 C C . PRO A 1 73 ? -16.088 0.063 26.240 1.00 93.94 73 PRO A C 1
ATOM 533 O O . PRO A 1 73 ? -14.911 0.010 26.577 1.00 93.94 73 PRO A O 1
ATOM 536 N N . GLU A 1 74 ? -16.947 -0.912 26.542 1.00 95.31 74 GLU A N 1
ATOM 537 C CA . GLU A 1 74 ? -16.584 -2.113 27.299 1.00 95.31 74 GLU A CA 1
ATOM 538 C C . GLU A 1 74 ? -15.693 -3.081 26.498 1.00 95.31 74 GLU A C 1
ATOM 540 O O . GLU A 1 74 ? -15.014 -3.922 27.083 1.00 95.31 74 GLU A O 1
ATOM 545 N N . GLN A 1 75 ? -15.697 -2.974 25.165 1.00 93.00 75 GLN A N 1
ATOM 546 C CA . GLN A 1 75 ? -14.900 -3.785 24.236 1.00 93.00 75 GLN A CA 1
ATOM 547 C C . GLN A 1 75 ? -13.658 -3.042 23.722 1.00 93.00 75 GLN A C 1
ATOM 549 O O . GLN A 1 75 ? -12.709 -3.683 23.263 1.00 93.00 75 GLN A O 1
ATOM 554 N N . LEU A 1 76 ? -13.623 -1.709 23.833 1.00 94.50 76 LEU A N 1
ATOM 555 C CA . LEU A 1 76 ? -12.470 -0.876 23.489 1.00 94.50 76 LEU A CA 1
ATOM 556 C C . LEU A 1 76 ? -11.423 -0.899 24.616 1.00 94.50 76 LEU A C 1
ATOM 558 O O . LEU A 1 76 ? -11.114 0.102 25.260 1.00 94.50 76 LEU A O 1
ATOM 562 N N . THR A 1 77 ? -10.901 -2.092 24.884 1.00 96.75 77 THR A N 1
ATOM 563 C CA . THR A 1 77 ? -9.804 -2.298 25.832 1.00 96.75 77 THR A CA 1
ATOM 564 C C . THR A 1 77 ? -8.493 -1.723 25.288 1.00 96.75 77 THR A C 1
ATOM 566 O O . THR A 1 77 ? -8.363 -1.468 24.090 1.00 96.75 77 THR A O 1
ATOM 569 N N . ALA A 1 78 ? -7.481 -1.577 26.150 1.00 97.31 78 ALA A N 1
ATOM 570 C CA . ALA A 1 78 ? -6.138 -1.182 25.716 1.00 97.31 78 ALA A CA 1
ATOM 571 C C . ALA A 1 78 ? -5.559 -2.137 24.652 1.00 97.31 78 ALA A C 1
ATOM 573 O O . ALA A 1 78 ? -4.882 -1.691 23.732 1.00 97.31 78 ALA A O 1
ATOM 574 N N . GLU A 1 79 ? -5.863 -3.435 24.746 1.00 96.31 79 GLU A N 1
ATOM 575 C CA . GLU A 1 79 ? -5.451 -4.436 23.758 1.00 96.31 79 GLU A CA 1
ATOM 576 C C . GLU A 1 79 ? -6.161 -4.225 22.414 1.00 96.31 79 GLU A C 1
ATOM 578 O O . GLU A 1 79 ? -5.509 -4.183 21.372 1.00 96.31 79 GLU A O 1
ATOM 583 N N . THR A 1 80 ? -7.480 -4.007 22.431 1.00 94.94 80 THR A N 1
ATOM 584 C CA . THR A 1 80 ? -8.266 -3.704 21.223 1.00 94.94 80 THR A CA 1
ATOM 585 C C . THR A 1 80 ? -7.761 -2.435 20.534 1.00 94.94 80 THR A C 1
ATOM 587 O O . THR A 1 80 ? -7.600 -2.406 19.314 1.00 94.94 80 THR A O 1
ATOM 590 N N . GLN A 1 81 ? -7.474 -1.387 21.311 1.00 96.31 81 GLN A N 1
ATOM 591 C CA . GLN A 1 81 ? -6.963 -0.128 20.777 1.00 96.31 81 GLN A CA 1
ATOM 592 C C . GLN A 1 81 ? -5.551 -0.288 20.200 1.00 96.31 81 GLN A C 1
ATOM 594 O O . GLN A 1 81 ? -5.281 0.209 19.107 1.00 96.31 81 GLN A O 1
ATOM 599 N N . GLN A 1 82 ? -4.674 -1.043 20.869 1.00 97.88 82 GLN A N 1
ATOM 600 C CA . GLN A 1 82 ? -3.345 -1.343 20.336 1.00 97.88 82 GLN A CA 1
ATOM 601 C C . GLN A 1 82 ? -3.426 -2.136 19.024 1.00 97.88 82 GLN A C 1
ATOM 603 O O . GLN A 1 82 ? -2.720 -1.808 18.075 1.00 97.88 82 GLN A O 1
ATOM 608 N N . LEU A 1 83 ? -4.337 -3.107 18.915 1.00 96.62 83 LEU A N 1
ATOM 609 C CA . LEU A 1 83 ? -4.545 -3.862 17.677 1.00 96.62 83 LEU A CA 1
ATOM 610 C C . LEU A 1 83 ? -4.968 -2.959 16.504 1.00 96.62 83 LEU A C 1
ATOM 612 O O . LEU A 1 83 ? -4.508 -3.154 15.377 1.00 96.62 83 LEU A O 1
ATOM 616 N N . LEU A 1 84 ? -5.840 -1.976 16.744 1.00 96.62 84 LEU A N 1
ATOM 617 C CA . LEU A 1 84 ? -6.246 -0.999 15.727 1.00 96.62 84 LEU A CA 1
ATOM 618 C C . LEU A 1 84 ? -5.069 -0.115 15.290 1.00 96.62 84 LEU A C 1
ATOM 620 O O . LEU A 1 84 ? -4.886 0.106 14.091 1.00 96.62 84 LEU A O 1
ATOM 624 N N . ILE A 1 85 ? -4.244 0.328 16.244 1.00 97.94 85 ILE A N 1
ATOM 625 C CA . ILE A 1 85 ? -3.021 1.102 15.983 1.00 97.94 85 ILE A CA 1
ATOM 626 C C . ILE A 1 85 ? -2.026 0.282 15.155 1.00 97.94 85 ILE A C 1
ATOM 628 O O . ILE A 1 85 ? -1.526 0.768 14.142 1.00 97.94 85 ILE A O 1
ATOM 632 N N . ASP A 1 86 ? -1.777 -0.972 15.525 1.00 98.44 86 ASP A N 1
ATOM 633 C CA . ASP A 1 86 ? -0.839 -1.847 14.817 1.00 98.44 86 ASP A CA 1
ATOM 634 C C . ASP A 1 86 ? -1.308 -2.110 13.380 1.00 98.44 86 ASP A C 1
ATOM 636 O O . ASP A 1 86 ? -0.532 -2.022 12.427 1.00 98.44 86 ASP A O 1
ATOM 640 N N . ARG A 1 87 ? -2.611 -2.356 13.196 1.00 98.12 87 ARG A N 1
ATOM 641 C CA . ARG A 1 87 ? -3.240 -2.513 11.875 1.00 98.12 87 ARG A CA 1
ATOM 642 C C . ARG A 1 87 ? -3.124 -1.258 11.014 1.00 98.12 87 ARG A C 1
ATOM 644 O O . ARG A 1 87 ? -2.938 -1.384 9.800 1.00 98.12 87 ARG A O 1
ATOM 651 N N . HIS A 1 88 ? -3.262 -0.079 11.616 1.00 98.50 88 HIS A N 1
ATOM 652 C CA . HIS A 1 88 ? -3.101 1.207 10.944 1.00 98.50 88 HIS A CA 1
ATOM 653 C C . HIS A 1 88 ? -1.647 1.416 10.507 1.00 98.50 88 HIS A C 1
ATOM 655 O O . HIS A 1 88 ? -1.385 1.618 9.322 1.00 98.50 88 HIS A O 1
ATOM 661 N N . ASN A 1 89 ? -0.705 1.303 11.445 1.00 98.62 89 ASN A N 1
ATOM 662 C CA . ASN A 1 89 ? 0.718 1.535 11.203 1.00 98.62 89 ASN A CA 1
ATOM 663 C C . ASN A 1 89 ? 1.272 0.580 10.156 1.00 98.62 89 ASN A C 1
ATOM 665 O O . ASN A 1 89 ? 1.922 1.025 9.215 1.00 98.62 89 ASN A O 1
ATOM 669 N N . ALA A 1 90 ? 0.926 -0.705 10.246 1.00 98.62 90 ALA A N 1
ATOM 670 C CA . ALA A 1 90 ? 1.314 -1.659 9.225 1.00 98.62 90 ALA A CA 1
ATOM 671 C C . ALA A 1 90 ? 0.841 -1.170 7.845 1.00 98.62 90 ALA A C 1
ATOM 673 O O . ALA A 1 90 ? 1.606 -1.164 6.880 1.00 98.62 90 ALA A O 1
ATOM 674 N N . ALA A 1 91 ? -0.430 -0.778 7.688 1.00 98.50 91 ALA A N 1
ATOM 675 C CA . ALA A 1 91 ? -0.951 -0.326 6.394 1.00 98.50 91 ALA A CA 1
ATOM 676 C C . ALA A 1 91 ? -0.192 0.889 5.840 1.00 98.50 91 ALA A C 1
ATOM 678 O O . ALA A 1 91 ? 0.090 0.909 4.643 1.00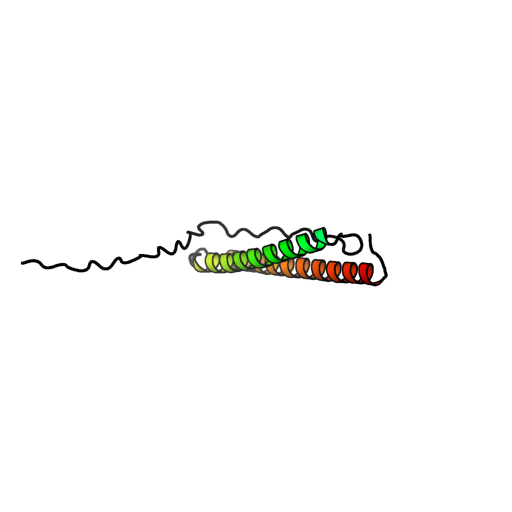 98.50 91 ALA A O 1
ATOM 679 N N . ILE A 1 92 ? 0.223 1.821 6.699 1.00 98.69 92 ILE A N 1
ATOM 680 C CA . ILE A 1 92 ? 1.112 2.925 6.317 1.00 98.69 92 ILE A CA 1
ATOM 681 C C . ILE A 1 92 ? 2.484 2.409 5.857 1.00 98.69 92 ILE A C 1
ATOM 683 O O . ILE A 1 92 ? 2.940 2.794 4.782 1.00 98.69 92 ILE A O 1
ATOM 687 N N . GLU A 1 93 ? 3.108 1.483 6.587 1.00 98.69 93 GLU A N 1
ATOM 688 C CA . GLU A 1 93 ? 4.395 0.882 6.195 1.00 98.69 93 GLU A CA 1
ATOM 689 C C . GLU A 1 93 ? 4.320 0.183 4.826 1.00 98.69 93 GLU A C 1
ATOM 691 O O . GLU A 1 93 ? 5.250 0.256 4.019 1.00 98.69 93 GLU A O 1
ATOM 696 N N . ASP A 1 94 ? 3.203 -0.485 4.524 1.00 98.56 94 ASP A N 1
ATOM 697 C CA . ASP A 1 94 ? 2.981 -1.081 3.205 1.00 98.56 94 ASP A CA 1
ATOM 698 C C . ASP A 1 94 ? 2.862 -0.013 2.111 1.00 98.56 94 ASP A C 1
ATOM 700 O O . 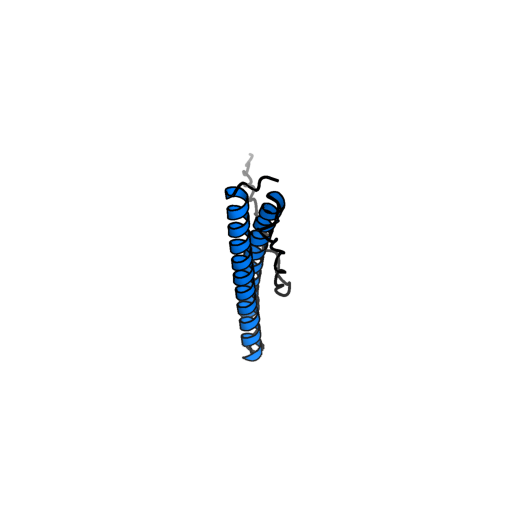ASP A 1 94 ? 3.449 -0.182 1.037 1.00 98.56 94 ASP A O 1
ATOM 704 N N . MET A 1 95 ? 2.152 1.090 2.375 1.00 98.75 95 MET A N 1
ATOM 705 C CA . MET A 1 95 ? 2.063 2.223 1.447 1.00 98.75 95 MET A CA 1
ATOM 706 C C . MET A 1 95 ? 3.444 2.808 1.147 1.00 98.75 95 MET A C 1
ATOM 708 O O . MET A 1 95 ? 3.806 2.970 -0.021 1.00 98.75 95 MET A O 1
ATOM 712 N N . GLU A 1 96 ? 4.243 3.063 2.181 1.00 98.75 96 GLU A N 1
ATOM 713 C CA . GLU A 1 96 ? 5.598 3.601 2.051 1.00 98.75 96 GLU A CA 1
ATOM 714 C C . GLU A 1 96 ? 6.527 2.652 1.290 1.00 98.75 96 GLU A C 1
ATOM 716 O O . GLU A 1 96 ? 7.267 3.079 0.394 1.00 98.75 96 GLU A O 1
ATOM 721 N N . ARG A 1 97 ? 6.461 1.350 1.591 1.00 98.75 97 ARG A N 1
ATOM 722 C CA . ARG A 1 97 ? 7.259 0.324 0.912 1.00 98.75 97 ARG A CA 1
ATOM 723 C C . ARG A 1 97 ? 6.922 0.242 -0.573 1.00 98.75 97 ARG A C 1
ATOM 725 O O . ARG A 1 97 ? 7.829 0.265 -1.406 1.00 98.75 97 ARG A O 1
ATOM 732 N N . VAL A 1 98 ? 5.634 0.176 -0.916 1.00 98.75 98 VAL A N 1
ATOM 733 C CA . VAL A 1 98 ? 5.170 0.110 -2.311 1.00 98.75 98 VAL A CA 1
ATOM 734 C C . VAL A 1 98 ? 5.532 1.390 -3.063 1.00 98.75 98 VAL A C 1
ATOM 736 O O . VAL A 1 98 ? 6.039 1.317 -4.184 1.00 98.75 98 VAL A O 1
ATOM 739 N N . ALA A 1 99 ? 5.343 2.561 -2.449 1.00 98.69 99 ALA A N 1
ATOM 740 C CA . ALA A 1 99 ? 5.714 3.838 -3.053 1.00 98.69 99 ALA A CA 1
ATOM 741 C C . ALA A 1 99 ? 7.226 3.928 -3.310 1.00 98.69 99 ALA A C 1
ATOM 743 O O . ALA A 1 99 ? 7.650 4.330 -4.395 1.00 98.69 99 ALA A O 1
ATOM 744 N N . THR A 1 100 ? 8.048 3.515 -2.343 1.00 98.81 100 THR A N 1
ATOM 745 C CA . THR A 1 100 ? 9.511 3.503 -2.473 1.00 98.81 100 THR A CA 1
ATOM 746 C C . THR A 1 100 ? 9.960 2.576 -3.598 1.00 98.81 100 THR A C 1
ATOM 748 O O . THR A 1 100 ? 10.733 2.999 -4.462 1.00 98.81 100 THR A O 1
ATOM 751 N N . ALA A 1 101 ? 9.435 1.348 -3.631 1.00 98.69 101 ALA A N 1
ATOM 752 C CA . ALA A 1 101 ? 9.746 0.371 -4.670 1.00 98.69 101 ALA A CA 1
ATOM 753 C C . ALA A 1 101 ? 9.347 0.881 -6.061 1.00 98.69 101 ALA A C 1
ATOM 755 O O . ALA A 1 101 ? 10.157 0.859 -6.987 1.00 98.69 101 ALA A O 1
ATOM 756 N N . TYR A 1 102 ? 8.127 1.406 -6.208 1.00 98.81 102 TYR A N 1
ATOM 757 C CA . TYR A 1 102 ? 7.649 1.921 -7.490 1.00 98.81 102 TYR A CA 1
ATOM 758 C C . TYR A 1 102 ? 8.458 3.134 -7.963 1.00 98.81 102 TYR A C 1
ATOM 760 O O . TYR A 1 102 ? 8.842 3.211 -9.130 1.00 98.81 102 TYR A O 1
ATOM 768 N N . ASN A 1 103 ? 8.798 4.054 -7.057 1.00 98.69 103 ASN A N 1
ATOM 769 C CA . ASN A 1 103 ? 9.640 5.201 -7.387 1.00 98.69 103 ASN A CA 1
ATOM 770 C C . ASN A 1 103 ? 11.044 4.779 -7.839 1.00 98.69 103 ASN A C 1
ATOM 772 O O . ASN A 1 103 ? 11.599 5.405 -8.743 1.00 98.69 103 ASN A O 1
ATOM 776 N N . GLN A 1 104 ? 11.614 3.733 -7.232 1.00 98.75 104 GLN A N 1
ATOM 777 C CA . GLN A 1 104 ? 12.887 3.163 -7.668 1.00 98.75 104 GLN A CA 1
ATOM 778 C C . GLN A 1 104 ? 12.766 2.546 -9.067 1.00 98.75 104 GLN A C 1
ATOM 780 O O . GLN A 1 104 ? 13.504 2.950 -9.961 1.00 98.75 104 GLN A O 1
ATOM 785 N N . ALA A 1 105 ? 11.765 1.692 -9.300 1.00 98.62 105 ALA A N 1
ATOM 786 C CA . ALA A 1 105 ? 11.526 1.085 -10.609 1.00 98.62 105 ALA A CA 1
ATOM 787 C C . ALA A 1 105 ? 11.333 2.135 -11.720 1.00 98.62 105 ALA A C 1
ATOM 789 O O . ALA A 1 105 ? 11.863 1.996 -12.819 1.00 98.62 105 ALA A O 1
ATOM 790 N N . VAL A 1 106 ? 10.629 3.238 -11.438 1.00 98.38 106 VAL A N 1
ATOM 791 C CA . VAL A 1 106 ? 10.475 4.348 -12.393 1.00 98.38 106 VAL A CA 1
ATOM 792 C C . VAL A 1 106 ? 11.809 5.029 -12.703 1.00 98.38 106 VAL A C 1
ATOM 794 O O . VAL A 1 106 ? 12.030 5.410 -13.855 1.00 98.38 106 VAL A O 1
ATOM 797 N N . ARG A 1 107 ? 12.692 5.216 -11.713 1.00 98.38 107 ARG A N 1
ATOM 798 C CA . ARG A 1 107 ? 14.031 5.788 -11.941 1.00 98.38 107 ARG A CA 1
ATOM 799 C C . ARG A 1 107 ? 14.878 4.870 -12.815 1.00 98.38 107 ARG A C 1
ATOM 801 O O . ARG A 1 107 ? 15.427 5.346 -13.805 1.00 98.38 107 ARG A O 1
ATOM 808 N N . ASP A 1 108 ? 14.912 3.582 -12.493 1.00 98.12 108 ASP A N 1
ATOM 809 C CA . ASP A 1 108 ? 15.708 2.590 -13.222 1.00 98.12 108 ASP A CA 1
ATOM 810 C C . ASP A 1 108 ? 15.222 2.431 -14.666 1.00 98.12 108 ASP A C 1
ATOM 812 O O . ASP A 1 108 ? 16.018 2.479 -15.605 1.00 98.12 108 ASP A O 1
ATOM 816 N N . TYR A 1 109 ? 13.901 2.366 -14.860 1.00 97.81 109 TYR A N 1
ATOM 817 C CA . TYR A 1 109 ? 13.293 2.344 -16.189 1.00 97.81 109 TYR A CA 1
ATOM 818 C C . TYR A 1 109 ? 13.671 3.582 -17.005 1.00 97.81 109 TYR A C 1
ATOM 820 O O . TYR A 1 109 ? 14.059 3.463 -18.167 1.00 97.81 109 TYR A O 1
ATOM 828 N N . LYS A 1 110 ? 13.589 4.777 -16.401 1.00 96.62 110 LYS A N 1
ATOM 829 C CA . LYS A 1 110 ? 13.948 6.037 -17.068 1.00 96.62 110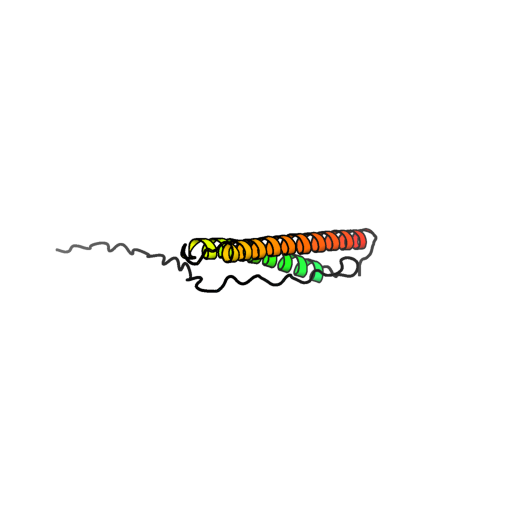 LYS A CA 1
ATOM 830 C C . LYS A 1 110 ? 15.421 6.082 -17.463 1.00 96.62 110 LYS A C 1
ATOM 832 O O . LYS A 1 110 ? 15.699 6.471 -18.591 1.00 96.62 110 LYS A O 1
ATOM 837 N N . ALA A 1 111 ? 16.327 5.675 -16.575 1.00 96.75 111 ALA A N 1
ATOM 838 C CA . ALA A 1 111 ? 17.757 5.626 -16.872 1.00 96.75 111 ALA A CA 1
ATOM 839 C C . ALA A 1 111 ? 18.033 4.708 -18.075 1.00 96.75 111 ALA A C 1
ATOM 841 O O . ALA A 1 111 ? 18.627 5.132 -19.064 1.00 96.75 111 ALA A O 1
ATOM 842 N N . ARG A 1 112 ? 17.467 3.495 -18.065 1.00 94.88 112 ARG A N 1
ATOM 843 C CA . ARG A 1 112 ? 17.625 2.516 -19.150 1.00 94.88 112 ARG A CA 1
ATOM 844 C C . ARG A 1 112 ? 17.181 3.037 -20.518 1.00 94.88 112 ARG A C 1
ATOM 846 O O . ARG A 1 112 ? 17.881 2.832 -21.509 1.00 94.88 112 ARG A O 1
ATOM 853 N N . ILE A 1 113 ? 16.012 3.677 -20.597 1.00 91.56 113 ILE A N 1
ATOM 854 C CA . ILE A 1 113 ? 15.498 4.180 -21.883 1.00 91.56 113 ILE A CA 1
ATOM 855 C C . ILE A 1 113 ? 16.221 5.452 -22.351 1.00 91.56 113 ILE A C 1
ATOM 857 O O . ILE A 1 113 ? 16.223 5.734 -23.547 1.00 91.56 113 ILE A O 1
ATOM 861 N N . GLN A 1 114 ? 16.822 6.220 -21.435 1.00 86.75 114 GLN A N 1
ATOM 862 C CA . GLN A 1 114 ? 17.614 7.412 -21.759 1.00 86.75 114 GLN A CA 1
ATOM 863 C C . GLN A 1 114 ? 18.996 7.046 -22.314 1.00 86.75 114 GLN A C 1
ATOM 865 O O . GLN A 1 114 ? 19.461 7.702 -23.244 1.00 86.75 114 GLN A O 1
ATOM 870 N N . ASP A 1 115 ? 19.590 5.953 -21.836 1.00 80.88 115 ASP A N 1
ATOM 871 C CA . ASP A 1 115 ? 20.913 5.470 -22.255 1.00 80.88 115 ASP A CA 1
ATOM 872 C C . ASP A 1 115 ? 20.890 4.635 -23.559 1.00 80.88 115 ASP A C 1
ATOM 874 O O . ASP A 1 115 ? 21.864 3.970 -23.908 1.00 80.88 115 ASP A O 1
ATOM 878 N N . GLY A 1 116 ? 19.787 4.676 -24.319 1.00 66.75 116 GLY A N 1
ATOM 879 C CA . GLY A 1 116 ? 19.663 4.023 -25.631 1.00 66.75 116 GLY A CA 1
ATOM 880 C C . GLY A 1 116 ? 19.037 2.623 -25.618 1.00 66.75 116 GLY A C 1
ATOM 881 O O . GLY A 1 116 ? 18.999 1.967 -26.658 1.00 66.75 116 GLY A O 1
ATOM 882 N N . GLY A 1 117 ? 18.495 2.167 -24.485 1.00 59.28 117 GLY A N 1
ATOM 883 C CA . GLY A 1 117 ? 17.801 0.882 -24.354 1.00 59.28 117 GLY A CA 1
ATOM 884 C C . GLY A 1 117 ? 16.387 0.870 -24.947 1.00 59.28 117 GLY A C 1
ATOM 885 O O . GLY A 1 117 ? 15.426 0.629 -24.215 1.00 59.28 117 GLY A O 1
ATOM 886 N N . SER A 1 118 ? 16.244 1.128 -26.252 1.00 50.44 118 SER A N 1
ATOM 887 C CA . SER A 1 118 ? 15.057 0.690 -27.003 1.00 50.44 118 SER A CA 1
ATOM 888 C C . SER A 1 118 ? 15.175 -0.809 -27.256 1.00 50.44 118 SER A C 1
ATOM 890 O O . SER A 1 118 ? 16.033 -1.232 -28.026 1.00 50.44 118 SER A O 1
ATOM 892 N N . ASN A 1 119 ? 14.320 -1.589 -26.605 1.00 51.00 119 ASN A N 1
ATOM 893 C CA . ASN A 1 119 ? 13.923 -2.909 -27.084 1.00 51.00 119 ASN A CA 1
ATOM 894 C C . ASN A 1 119 ? 12.428 -2.840 -27.375 1.00 51.00 119 ASN A C 1
ATOM 896 O O . ASN A 1 119 ? 11.713 -2.300 -26.495 1.00 51.00 119 ASN A O 1
#

Radius of gyration: 23.89 Å; chains: 1; bounding box: 86×29×54 Å

pLDDT: mean 87.11, std 18.7, range [37.22, 98.81]

Sequence (119 aa):
MLRLVATSLIVILLSAGAALAGNCTRPPAPMVPDGTIATRDEMIAASQAVKAFMSETERYLDCLKVEESLTPPEQLTAETQQLLIDRHNAAIEDMERVATAYNQAVRDYKARIQDGGSN